Protein AF-A0AA44GBU0-F1 (afdb_monomer_lite)

Structure (mmCIF, N/CA/C/O backbone):
data_AF-A0AA44GBU0-F1
#
_entry.id   AF-A0AA44GBU0-F1
#
loop_
_atom_site.group_PDB
_atom_site.id
_atom_site.type_symbol
_atom_site.label_atom_id
_atom_site.label_alt_id
_atom_site.label_comp_id
_atom_site.label_asym_id
_atom_site.label_entity_id
_atom_site.label_seq_id
_atom_site.pdbx_PDB_ins_code
_atom_site.Cartn_x
_atom_site.Cartn_y
_atom_site.Cartn_z
_atom_site.occupancy
_atom_site.B_iso_or_equiv
_atom_site.auth_seq_id
_atom_site.auth_comp_id
_atom_site.auth_asym_id
_atom_site.auth_atom_id
_atom_site.pdbx_PDB_model_num
ATOM 1 N N . MET A 1 1 ? 0.325 -2.470 -10.383 1.00 84.69 1 MET A N 1
ATOM 2 C CA . MET A 1 1 ? -0.018 -3.114 -9.099 1.00 84.69 1 MET A CA 1
ATOM 3 C C . MET A 1 1 ? -0.829 -2.140 -8.262 1.00 84.69 1 MET A C 1
ATOM 5 O O . MET A 1 1 ? -0.652 -0.938 -8.415 1.00 84.69 1 MET A O 1
ATOM 9 N N . GLU A 1 2 ? -1.736 -2.632 -7.431 1.00 87.06 2 GLU A N 1
ATOM 10 C CA . GLU A 1 2 ? -2.615 -1.812 -6.595 1.00 87.06 2 GLU A CA 1
ATOM 11 C C . GLU A 1 2 ? -2.072 -1.735 -5.170 1.00 87.06 2 GLU A C 1
ATOM 13 O O . GLU A 1 2 ? -1.662 -2.741 -4.595 1.00 87.06 2 GLU A O 1
ATOM 18 N N . VAL A 1 3 ? -2.083 -0.536 -4.602 1.00 87.00 3 VAL A N 1
ATOM 19 C CA . VAL A 1 3 ? -1.790 -0.287 -3.194 1.00 87.00 3 VAL A CA 1
ATOM 20 C C . VAL A 1 3 ? -3.088 0.140 -2.533 1.00 87.00 3 VAL A C 1
ATOM 22 O O . VAL A 1 3 ? -3.793 1.005 -3.052 1.00 87.00 3 VAL A O 1
ATOM 25 N N . VAL A 1 4 ? -3.395 -0.453 -1.387 1.00 87.00 4 VAL A N 1
ATOM 26 C CA . VAL A 1 4 ? -4.545 -0.095 -0.562 1.00 87.00 4 VAL A CA 1
ATOM 27 C C . VAL A 1 4 ? -4.057 0.233 0.840 1.00 87.00 4 VAL A C 1
ATOM 29 O O . VAL A 1 4 ? -3.341 -0.556 1.456 1.00 87.00 4 VAL A O 1
ATOM 32 N N . ILE A 1 5 ? -4.450 1.394 1.344 1.00 86.38 5 ILE A N 1
ATOM 33 C CA . ILE A 1 5 ? -4.077 1.914 2.654 1.00 86.38 5 ILE A CA 1
ATOM 34 C C . ILE A 1 5 ? -5.318 1.904 3.539 1.00 86.38 5 ILE A C 1
ATOM 36 O O . ILE A 1 5 ? -6.337 2.511 3.217 1.00 86.38 5 ILE A O 1
ATOM 40 N N . PHE A 1 6 ? -5.222 1.218 4.670 1.00 84.94 6 PHE A N 1
ATOM 41 C CA . PHE A 1 6 ? -6.269 1.086 5.672 1.00 84.94 6 PHE A CA 1
ATOM 42 C C . PHE A 1 6 ? -5.863 1.790 6.961 1.00 84.94 6 PHE A C 1
ATOM 44 O O . PHE A 1 6 ? -4.725 1.666 7.415 1.00 84.94 6 PHE A O 1
ATOM 51 N N . ASN A 1 7 ? -6.819 2.476 7.578 1.00 81.94 7 ASN A N 1
ATOM 52 C CA . ASN A 1 7 ? -6.715 2.925 8.957 1.00 81.94 7 ASN A CA 1
ATOM 53 C C . ASN A 1 7 ? -7.194 1.790 9.871 1.00 81.94 7 ASN A C 1
ATOM 55 O O . ASN A 1 7 ? -8.336 1.346 9.732 1.00 81.94 7 ASN A O 1
ATOM 59 N N . CYS A 1 8 ? -6.346 1.320 10.783 1.00 79.44 8 CYS A N 1
ATOM 60 C CA . CYS A 1 8 ? -6.708 0.256 11.717 1.00 79.44 8 CYS A CA 1
ATOM 61 C C . CYS A 1 8 ? -7.641 0.754 12.835 1.00 79.44 8 CYS A C 1
ATOM 63 O O . CYS A 1 8 ? -8.533 0.014 13.223 1.00 79.44 8 CYS A O 1
ATOM 65 N N . GLU A 1 9 ? -7.485 1.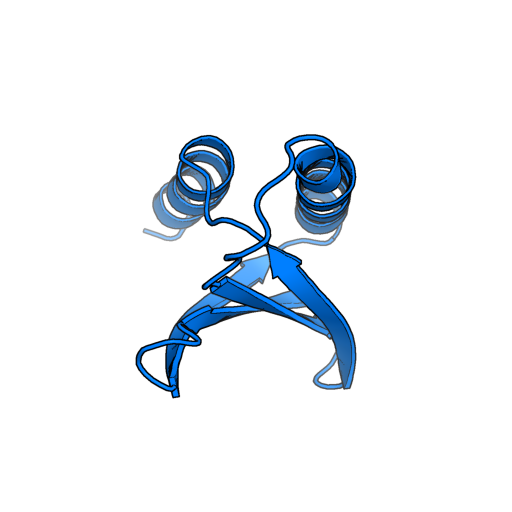987 13.321 1.00 80.00 9 GLU A N 1
ATOM 66 C CA . GLU A 1 9 ? -8.348 2.588 14.356 1.00 80.00 9 GLU A CA 1
ATOM 67 C C . GLU A 1 9 ? -9.776 2.819 13.862 1.00 80.00 9 GLU A C 1
ATOM 69 O O . GLU A 1 9 ? -10.732 2.665 14.613 1.00 80.00 9 GLU A O 1
ATOM 74 N N . GLN A 1 10 ? -9.922 3.224 12.601 1.00 75.81 10 GLN A N 1
ATOM 75 C CA . GLN A 1 10 ? -11.224 3.538 12.005 1.00 75.81 10 GLN A CA 1
ATOM 76 C C . GLN A 1 10 ? -11.800 2.369 11.194 1.00 75.81 10 GLN A C 1
ATOM 78 O O . GLN A 1 10 ? -12.838 2.540 10.558 1.00 75.81 10 GLN A O 1
ATOM 83 N N . GLU A 1 11 ? -11.091 1.233 11.160 1.00 79.12 11 GLU A N 1
ATOM 84 C CA . GLU A 1 11 ? -11.403 0.025 10.381 1.00 79.12 11 GLU A CA 1
ATOM 85 C C . GLU A 1 11 ? -11.838 0.309 8.930 1.00 79.12 11 GLU A C 1
ATOM 87 O O . GLU A 1 11 ? -12.683 -0.384 8.360 1.00 79.12 11 GLU A O 1
ATOM 92 N N . ARG A 1 12 ? -11.257 1.341 8.302 1.00 83.94 12 ARG A N 1
ATOM 93 C CA . ARG A 1 12 ? -11.681 1.819 6.978 1.00 83.94 12 ARG A CA 1
ATOM 94 C C . ARG A 1 12 ? -10.534 1.954 5.996 1.00 83.94 12 ARG A C 1
ATOM 96 O O . ARG A 1 12 ? -9.406 2.289 6.363 1.00 83.94 12 ARG A O 1
ATOM 103 N N . GLU A 1 13 ? -10.853 1.728 4.727 1.00 85.12 13 GLU A N 1
ATOM 104 C CA . GLU A 1 13 ? -9.978 2.079 3.612 1.00 85.12 13 GLU A CA 1
ATOM 105 C C . GLU A 1 13 ? -9.840 3.606 3.568 1.00 85.12 13 GLU A C 1
ATOM 107 O O . GLU A 1 13 ? -10.834 4.329 3.505 1.00 85.12 13 GLU A O 1
ATOM 112 N N . ILE A 1 14 ? -8.604 4.088 3.669 1.00 84.06 14 ILE A N 1
ATOM 113 C CA . ILE A 1 14 ? -8.269 5.502 3.495 1.00 84.06 14 ILE A CA 1
ATOM 114 C C . ILE A 1 14 ? -8.114 5.774 2.004 1.00 84.06 14 ILE A C 1
ATOM 116 O O . ILE A 1 14 ? -8.619 6.771 1.496 1.00 84.06 14 ILE A O 1
ATOM 120 N N . GLU A 1 15 ? -7.376 4.901 1.314 1.00 84.69 15 GLU A N 1
ATOM 121 C CA . GLU A 1 15 ? -6.951 5.177 -0.047 1.00 84.69 15 GLU A CA 1
ATOM 122 C C . GLU A 1 15 ? -6.619 3.915 -0.839 1.00 84.69 15 GLU A C 1
ATOM 124 O O . GLU A 1 15 ? -6.092 2.942 -0.297 1.00 84.69 15 GLU A O 1
ATOM 129 N N . ARG A 1 16 ? -6.868 3.972 -2.149 1.00 86.81 16 ARG A N 1
ATOM 130 C CA . ARG A 1 16 ? -6.468 2.958 -3.120 1.00 86.81 16 ARG A CA 1
ATOM 131 C C . ARG A 1 16 ? -5.988 3.614 -4.401 1.00 86.81 16 ARG A C 1
ATOM 133 O O . ARG A 1 16 ? -6.676 4.461 -4.962 1.00 86.81 16 ARG A O 1
ATOM 140 N N . PHE A 1 17 ? -4.839 3.175 -4.891 1.00 85.31 17 PHE A N 1
ATOM 141 C CA . PHE A 1 17 ? -4.247 3.690 -6.122 1.00 85.31 17 PHE A CA 1
ATOM 142 C C . PHE A 1 17 ? -3.412 2.615 -6.820 1.00 85.31 17 PHE A C 1
ATOM 144 O O . PHE A 1 17 ? -3.118 1.552 -6.265 1.00 85.31 17 PHE A O 1
ATOM 151 N N . LYS A 1 18 ? -3.058 2.879 -8.079 1.00 86.56 18 LYS A N 1
ATOM 152 C CA . LYS A 1 18 ? -2.259 1.982 -8.915 1.00 86.56 18 LYS A CA 1
ATOM 153 C C . LYS A 1 18 ? -0.872 2.565 -9.112 1.00 86.56 18 LYS A C 1
ATOM 155 O O . LYS A 1 18 ? -0.745 3.652 -9.655 1.00 86.56 18 LYS A O 1
ATOM 160 N N . LEU A 1 19 ? 0.151 1.797 -8.753 1.00 83.38 19 LEU A N 1
ATOM 161 C CA . LEU A 1 19 ? 1.539 2.108 -9.077 1.00 83.38 19 LEU A CA 1
ATOM 162 C C . LEU A 1 19 ? 1.988 1.338 -10.320 1.00 83.38 19 LEU A C 1
ATOM 164 O O . LEU A 1 19 ? 1.614 0.172 -10.536 1.00 83.38 19 LEU A O 1
ATOM 168 N N . SER A 1 20 ? 2.838 1.991 -11.116 1.00 84.88 20 SER A N 1
ATOM 169 C CA . SER A 1 20 ? 3.626 1.323 -12.150 1.00 84.88 20 SER A CA 1
ATOM 170 C C . SER A 1 20 ? 4.640 0.360 -11.508 1.00 84.88 20 SER A C 1
ATOM 172 O O . SER A 1 20 ? 4.998 0.544 -10.343 1.00 84.88 20 SER A O 1
ATOM 174 N N . PRO A 1 21 ? 5.131 -0.661 -12.237 1.00 81.31 21 PRO A N 1
ATOM 175 C CA . PRO A 1 21 ? 6.089 -1.628 -11.692 1.00 81.31 21 PRO A CA 1
ATOM 176 C C . PRO A 1 21 ? 7.336 -0.972 -11.081 1.00 81.31 21 PRO A C 1
ATOM 178 O O . PRO A 1 21 ? 7.696 -1.282 -9.954 1.00 81.31 21 PRO A O 1
ATOM 181 N N . TYR A 1 22 ? 7.919 0.015 -11.770 1.00 81.69 22 TYR A N 1
ATOM 182 C CA . TYR A 1 22 ? 9.092 0.753 -11.288 1.00 81.69 22 TYR A CA 1
ATOM 183 C C . TYR A 1 22 ? 8.827 1.509 -9.975 1.00 81.69 22 TYR A C 1
ATOM 185 O O . TYR A 1 22 ? 9.611 1.442 -9.034 1.00 81.69 22 TYR A O 1
ATOM 193 N N . LYS A 1 23 ? 7.685 2.204 -9.871 1.00 81.06 23 LYS A N 1
ATOM 194 C CA . LYS A 1 23 ? 7.314 2.927 -8.643 1.00 81.06 23 LYS A CA 1
ATOM 195 C C . LYS A 1 23 ? 6.970 1.978 -7.496 1.00 81.06 23 LYS A C 1
ATOM 197 O O . LYS A 1 23 ? 7.151 2.339 -6.337 1.00 81.06 23 LYS A O 1
ATOM 202 N N . MET A 1 24 ? 6.492 0.773 -7.808 1.00 84.19 24 MET A N 1
ATOM 203 C CA . MET A 1 24 ? 6.231 -0.249 -6.800 1.00 84.19 24 MET A CA 1
ATOM 204 C C . MET A 1 24 ? 7.519 -0.732 -6.135 1.00 84.19 24 MET A C 1
ATOM 206 O O . MET A 1 24 ? 7.526 -0.919 -4.925 1.00 84.19 24 MET A O 1
ATOM 210 N N . GLU A 1 25 ? 8.606 -0.908 -6.885 1.00 83.19 25 GLU A N 1
ATOM 211 C CA . GLU A 1 25 ? 9.896 -1.300 -6.302 1.00 83.19 25 GLU A CA 1
ATOM 212 C C . GLU A 1 25 ? 10.408 -0.242 -5.320 1.00 83.19 25 GLU A C 1
ATOM 214 O O . GLU A 1 25 ? 10.708 -0.576 -4.175 1.00 83.19 25 GLU A O 1
ATOM 219 N N . ALA A 1 26 ? 10.382 1.035 -5.716 1.00 82.00 26 ALA A N 1
ATOM 220 C CA . ALA A 1 26 ? 10.743 2.147 -4.834 1.00 82.00 26 ALA A CA 1
ATOM 221 C C . ALA A 1 26 ? 9.843 2.214 -3.585 1.00 82.00 26 ALA A C 1
ATOM 223 O O . ALA A 1 26 ? 10.321 2.399 -2.468 1.00 82.00 26 ALA A O 1
ATOM 224 N N . PHE A 1 27 ? 8.534 2.001 -3.750 1.00 82.69 27 PHE A N 1
ATOM 225 C CA . PHE A 1 27 ? 7.592 1.947 -2.632 1.00 82.69 27 PHE A CA 1
ATOM 226 C C . PHE A 1 27 ? 7.884 0.777 -1.680 1.00 82.69 27 PHE A C 1
ATOM 228 O O . PHE A 1 27 ? 7.872 0.949 -0.462 1.00 82.69 27 PHE A O 1
A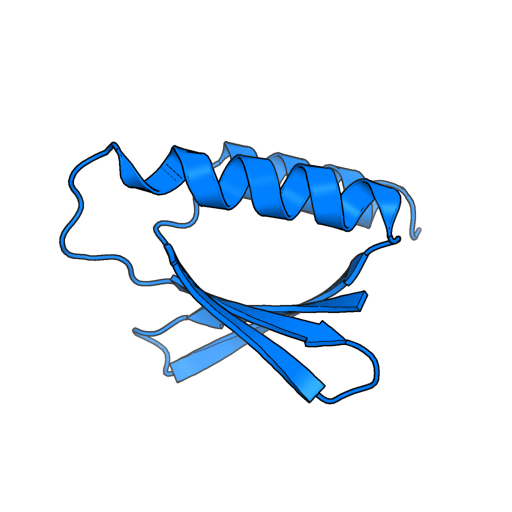TOM 235 N N . LEU A 1 28 ? 8.160 -0.413 -2.222 1.00 83.00 28 LEU A N 1
ATOM 236 C CA . LEU A 1 28 ? 8.513 -1.613 -1.461 1.00 83.00 28 LEU A CA 1
ATOM 237 C C . LEU A 1 28 ? 9.814 -1.439 -0.672 1.00 83.00 28 LEU A C 1
ATOM 239 O O . LEU A 1 28 ? 9.935 -1.968 0.436 1.00 83.00 28 LEU A O 1
ATOM 243 N N . GLU A 1 29 ? 10.780 -0.726 -1.241 1.00 81.31 29 GLU A N 1
ATOM 244 C CA . GLU A 1 29 ? 12.047 -0.402 -0.598 1.00 81.31 29 GLU A CA 1
ATOM 245 C C . GLU A 1 29 ? 11.835 0.555 0.581 1.00 81.31 29 GLU A C 1
ATOM 247 O O . GLU A 1 29 ? 12.222 0.242 1.707 1.00 81.31 29 GLU A O 1
ATOM 252 N N . GLU A 1 30 ? 11.106 1.649 0.373 1.00 78.12 30 GLU A N 1
ATOM 253 C CA . GLU A 1 30 ? 10.786 2.627 1.419 1.00 78.12 30 GLU A CA 1
ATOM 254 C C . GLU A 1 30 ? 10.061 1.985 2.609 1.00 78.12 30 GLU A C 1
ATOM 256 O O . GLU A 1 30 ? 10.514 2.104 3.753 1.00 78.12 30 GLU A O 1
ATOM 261 N N . ILE A 1 31 ? 9.004 1.195 2.358 1.00 76.94 31 ILE A N 1
ATOM 262 C CA . ILE A 1 31 ? 8.278 0.500 3.437 1.00 76.94 31 ILE A CA 1
ATOM 263 C C . ILE A 1 31 ? 9.125 -0.582 4.120 1.00 76.94 31 ILE A C 1
ATOM 265 O O . ILE A 1 31 ? 8.786 -1.020 5.225 1.00 76.94 31 ILE A O 1
ATOM 269 N N . ARG A 1 32 ? 10.188 -1.090 3.478 1.00 74.19 32 ARG A N 1
ATOM 270 C CA . ARG A 1 32 ? 11.105 -2.070 4.081 1.00 74.19 32 ARG A CA 1
ATOM 271 C C . ARG A 1 32 ? 11.954 -1.402 5.159 1.00 74.19 32 ARG A C 1
ATOM 273 O O . ARG A 1 32 ? 12.095 -1.986 6.234 1.00 74.19 32 ARG A O 1
ATOM 280 N N . TYR A 1 33 ? 12.447 -0.192 4.900 1.00 64.75 33 TYR A N 1
ATOM 281 C CA . TYR A 1 33 ? 13.320 0.551 5.812 1.00 64.75 33 TYR A CA 1
ATOM 282 C C . TYR A 1 33 ? 12.580 1.270 6.945 1.00 64.75 33 TYR A C 1
ATOM 284 O O . TYR A 1 33 ? 13.154 1.444 8.019 1.00 64.75 33 TYR A O 1
ATOM 292 N N . THR A 1 34 ? 11.286 1.579 6.793 1.00 62.69 34 THR A N 1
ATOM 293 C CA . THR A 1 34 ? 10.481 2.208 7.866 1.00 62.69 34 THR A CA 1
ATOM 294 C C . THR A 1 34 ? 10.320 1.334 9.127 1.00 62.69 34 THR A C 1
ATOM 296 O O . THR A 1 34 ? 9.788 1.792 10.130 1.00 62.69 34 THR A O 1
ATOM 299 N N . ASN A 1 35 ? 10.776 0.075 9.103 1.00 55.44 35 ASN A N 1
ATOM 300 C CA . ASN A 1 35 ? 10.710 -0.870 10.224 1.00 55.44 35 ASN A CA 1
ATOM 301 C C . ASN A 1 35 ? 11.701 -0.598 11.370 1.00 55.44 35 ASN A C 1
ATOM 303 O O . ASN A 1 35 ? 11.549 -1.210 12.422 1.00 55.44 35 ASN A O 1
ATOM 307 N N . GLN A 1 36 ? 12.744 0.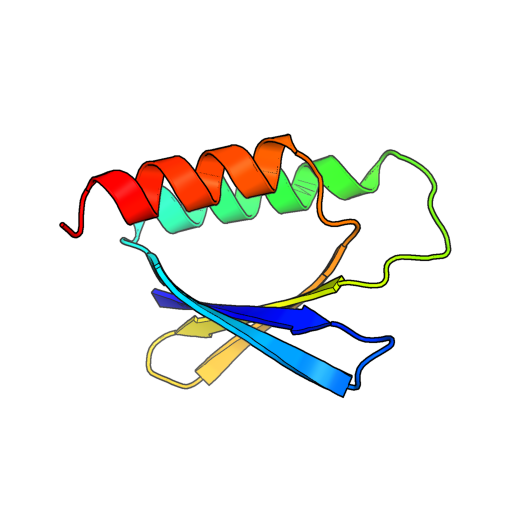215 11.174 1.00 52.78 36 GLN A N 1
ATOM 308 C CA . GLN A 1 36 ? 13.804 0.349 12.186 1.00 52.78 36 GLN A CA 1
ATOM 309 C C . GLN A 1 36 ? 13.495 1.357 13.298 1.00 52.78 36 GLN A C 1
ATOM 311 O O . GLN A 1 36 ? 14.226 1.412 14.282 1.00 52.78 36 GLN A O 1
ATOM 316 N N . THR A 1 37 ? 12.421 2.136 13.182 1.00 49.62 37 THR A N 1
ATOM 317 C CA . THR A 1 37 ? 11.996 3.061 14.234 1.00 49.62 37 THR A CA 1
ATOM 318 C C . THR A 1 37 ? 10.865 2.443 15.054 1.00 49.62 37 THR A C 1
ATOM 320 O O . THR A 1 37 ? 9.705 2.420 14.647 1.00 49.62 37 THR A O 1
ATOM 323 N N . ASP A 1 38 ? 11.255 1.913 16.216 1.00 45.44 38 ASP A N 1
ATOM 324 C CA . ASP A 1 38 ? 10.435 1.317 17.274 1.00 45.44 38 ASP A CA 1
ATOM 325 C C . ASP A 1 38 ? 9.125 2.066 17.539 1.00 45.44 38 ASP A C 1
ATOM 327 O O . ASP A 1 38 ? 9.048 3.014 18.320 1.00 45.44 38 ASP A O 1
ATOM 331 N N . SER A 1 39 ? 8.049 1.600 16.921 1.00 48.59 39 SER A N 1
ATOM 332 C CA . SER A 1 39 ? 6.716 2.083 17.227 1.00 48.59 39 SER A CA 1
ATOM 333 C C . SER A 1 39 ? 5.736 0.925 17.203 1.00 48.59 39 SER A C 1
ATOM 335 O O . SER A 1 39 ? 5.205 0.520 16.168 1.00 48.59 39 SER A O 1
ATOM 337 N N . ILE A 1 40 ? 5.472 0.443 18.411 1.00 52.41 40 ILE A N 1
ATOM 338 C CA . ILE A 1 40 ? 4.529 -0.618 18.771 1.00 52.41 40 ILE A CA 1
ATOM 339 C C . ILE A 1 40 ? 3.075 -0.270 18.360 1.00 52.41 40 ILE A C 1
ATOM 341 O O . ILE A 1 40 ? 2.230 -1.157 18.286 1.00 52.41 40 ILE A O 1
ATOM 345 N N . ASN A 1 41 ? 2.792 0.983 17.974 1.00 55.31 41 ASN A N 1
ATOM 346 C CA . ASN A 1 41 ? 1.462 1.468 17.584 1.00 55.31 41 ASN A CA 1
ATOM 347 C C . ASN A 1 41 ? 1.365 1.838 16.093 1.00 55.31 41 ASN A C 1
ATOM 349 O O . ASN A 1 41 ? 1.059 2.974 15.739 1.00 55.31 41 ASN A O 1
ATOM 353 N N . SER A 1 42 ? 1.615 0.880 15.197 1.00 63.31 42 SER A N 1
ATOM 354 C CA . SER A 1 42 ? 1.398 1.086 13.758 1.00 63.31 42 SER A CA 1
ATOM 355 C C . SER A 1 42 ? -0.086 0.989 13.394 1.00 63.31 42 SER A C 1
ATOM 357 O O . SER A 1 42 ? -0.650 -0.093 13.214 1.00 63.31 42 SER A O 1
ATOM 359 N N . ASN A 1 43 ? -0.720 2.158 13.285 1.00 76.12 43 ASN A N 1
ATOM 360 C CA . ASN A 1 43 ? -2.156 2.310 13.053 1.00 76.12 43 ASN A CA 1
ATOM 361 C C . ASN A 1 43 ? -2.565 2.292 11.561 1.00 76.12 43 ASN A C 1
ATOM 363 O O . ASN A 1 43 ? -3.732 2.446 11.204 1.00 76.12 43 ASN A O 1
ATOM 367 N N . THR A 1 4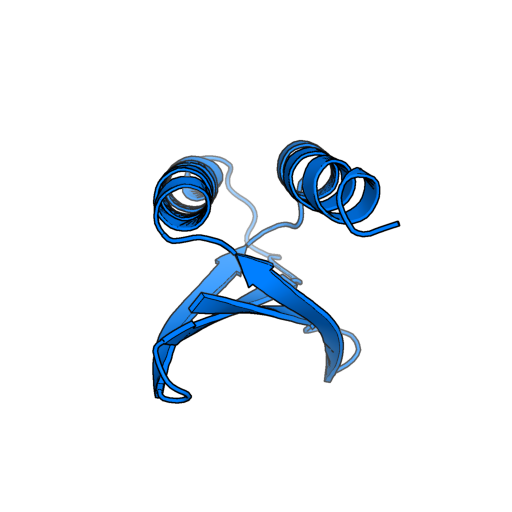4 ? -1.612 2.110 10.648 1.00 80.50 44 THR A N 1
ATOM 368 C CA . THR A 1 44 ? -1.884 2.052 9.208 1.00 80.50 44 THR A CA 1
ATOM 369 C C . THR A 1 44 ? -1.510 0.687 8.655 1.00 80.50 44 THR A C 1
ATOM 371 O O . THR A 1 44 ? -0.421 0.175 8.902 1.00 80.50 44 THR A O 1
ATOM 374 N N . LEU A 1 45 ? -2.418 0.080 7.896 1.00 84.88 45 LEU A N 1
ATOM 375 C CA . LEU A 1 45 ? -2.211 -1.194 7.223 1.00 84.88 45 LEU A CA 1
ATOM 376 C C . LEU A 1 45 ? -2.148 -0.971 5.716 1.00 84.88 45 LEU A C 1
ATOM 378 O O . LEU A 1 45 ? -3.106 -0.512 5.106 1.00 84.88 45 LEU A O 1
ATOM 382 N N . ILE A 1 46 ? -1.036 -1.356 5.107 1.00 86.31 46 ILE A N 1
ATOM 383 C CA . ILE A 1 46 ? -0.838 -1.307 3.663 1.00 86.31 46 ILE A CA 1
ATOM 384 C C . ILE A 1 46 ? -1.010 -2.710 3.099 1.00 86.31 46 ILE A C 1
ATOM 386 O O . ILE A 1 46 ? -0.421 -3.673 3.594 1.00 86.31 46 ILE A O 1
ATOM 390 N N . LYS A 1 47 ? -1.833 -2.831 2.061 1.00 88.06 47 LYS A N 1
ATOM 391 C CA . LYS A 1 47 ? -2.044 -4.053 1.289 1.00 88.06 47 LYS A CA 1
ATOM 392 C C . LYS A 1 47 ? -1.649 -3.808 -0.159 1.00 88.06 47 LYS A C 1
ATOM 394 O O . LYS A 1 47 ? -2.078 -2.826 -0.754 1.00 88.06 47 LYS A O 1
ATOM 399 N N . LEU A 1 48 ? -0.853 -4.705 -0.720 1.00 88.19 48 LEU A N 1
ATOM 400 C CA . LEU A 1 48 ? -0.479 -4.696 -2.127 1.00 88.19 48 LEU A CA 1
ATOM 401 C C . LEU A 1 48 ? -1.209 -5.810 -2.847 1.00 88.19 48 LEU A C 1
ATOM 403 O O . LEU A 1 48 ? -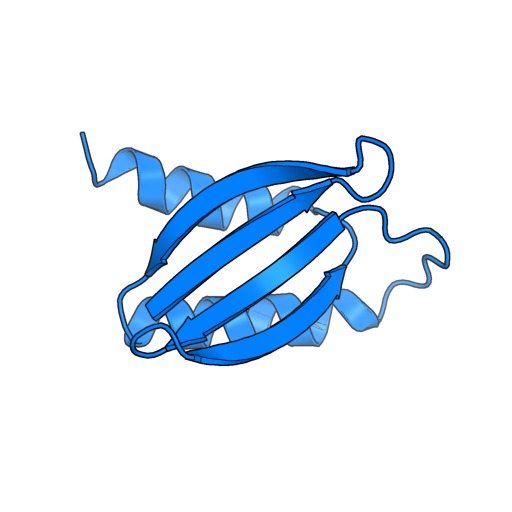1.205 -6.952 -2.388 1.00 88.19 48 LEU A O 1
ATOM 407 N N . TYR A 1 49 ? -1.807 -5.470 -3.978 1.00 88.12 49 TYR A N 1
ATOM 408 C CA . TYR A 1 49 ? -2.472 -6.414 -4.851 1.00 88.12 49 TYR A CA 1
ATOM 409 C C . TYR A 1 49 ? -1.801 -6.413 -6.219 1.00 88.12 49 TYR A C 1
ATOM 411 O O . TYR A 1 49 ? -1.618 -5.370 -6.852 1.00 88.12 49 TYR A O 1
ATOM 419 N N . ASP A 1 50 ? -1.465 -7.602 -6.699 1.00 86.69 50 ASP A N 1
ATOM 420 C CA . ASP A 1 50 ? -1.031 -7.820 -8.069 1.00 86.69 50 ASP A CA 1
ATOM 421 C C . ASP A 1 50 ? -2.065 -8.674 -8.800 1.00 86.69 50 ASP A C 1
ATOM 423 O O . ASP A 1 50 ? -2.464 -9.732 -8.315 1.00 86.69 50 ASP A O 1
ATOM 427 N N . ALA A 1 51 ? -2.571 -8.170 -9.927 1.00 86.31 51 ALA A N 1
ATOM 428 C CA . ALA A 1 51 ? -3.695 -8.760 -10.663 1.00 86.31 51 ALA A CA 1
ATOM 429 C C . ALA A 1 51 ? -4.884 -9.186 -9.760 1.00 86.31 51 ALA A C 1
ATOM 431 O O . ALA A 1 51 ? -5.475 -10.251 -9.941 1.00 86.31 51 ALA A O 1
ATOM 432 N N . GLY A 1 52 ? -5.213 -8.371 -8.748 1.00 83.62 52 GLY A N 1
ATOM 433 C CA . GLY A 1 52 ? -6.289 -8.639 -7.783 1.00 83.62 52 GLY A CA 1
ATOM 434 C C . GLY A 1 52 ? -5.949 -9.652 -6.681 1.00 83.62 52 GLY A C 1
ATOM 435 O O . GLY A 1 52 ? -6.776 -9.903 -5.806 1.00 83.62 52 GLY A O 1
ATOM 436 N N . ARG A 1 53 ? -4.738 -10.219 -6.668 1.00 87.56 53 ARG A N 1
ATOM 437 C CA . ARG A 1 53 ? -4.256 -11.119 -5.610 1.00 87.56 53 ARG A CA 1
ATOM 438 C C . ARG A 1 53 ? -3.436 -10.343 -4.593 1.00 87.56 53 ARG A C 1
ATOM 440 O O . ARG A 1 53 ? -2.522 -9.622 -4.971 1.00 87.56 53 ARG A O 1
ATOM 447 N N . LEU A 1 54 ? -3.738 -10.515 -3.307 1.00 87.88 54 LEU A N 1
ATOM 448 C CA . LEU A 1 54 ? -2.953 -9.920 -2.225 1.00 87.88 54 LEU A CA 1
ATOM 449 C C . LEU A 1 54 ? -1.539 -10.520 -2.226 1.00 87.88 54 LEU A C 1
ATOM 451 O O . LEU A 1 54 ? -1.384 -11.721 -2.013 1.00 87.88 54 LEU A O 1
ATOM 455 N N . THR A 1 55 ? -0.524 -9.690 -2.447 1.00 87.69 55 THR A N 1
ATOM 456 C CA . THR A 1 55 ? 0.891 -10.094 -2.469 1.00 87.69 55 THR A CA 1
ATOM 457 C C . THR A 1 55 ? 1.635 -9.691 -1.204 1.00 87.69 55 THR A C 1
ATOM 459 O O . THR A 1 55 ? 2.548 -10.392 -0.777 1.00 87.69 55 THR A O 1
ATOM 462 N N . LEU A 1 56 ? 1.239 -8.585 -0.573 1.00 85.56 56 LEU A N 1
ATOM 463 C CA . LEU A 1 56 ? 1.856 -8.096 0.655 1.00 85.56 56 LEU A CA 1
ATOM 464 C C . LEU A 1 56 ? 0.810 -7.436 1.543 1.00 85.56 56 LEU A C 1
ATOM 466 O O . LEU A 1 56 ? -0.051 -6.701 1.069 1.00 85.56 56 LEU A O 1
ATOM 470 N N . SER A 1 57 ? 0.902 -7.672 2.846 1.00 85.81 57 SER A N 1
ATOM 471 C CA . SER A 1 57 ? 0.113 -6.968 3.849 1.00 85.81 57 SER A CA 1
ATOM 472 C C . SER A 1 57 ? 1.023 -6.606 5.010 1.00 85.81 57 SER A C 1
ATOM 474 O O . SER A 1 57 ? 1.620 -7.489 5.623 1.00 85.81 57 SER A O 1
ATOM 476 N N . LYS A 1 58 ? 1.179 -5.309 5.280 1.00 83.44 58 LYS A N 1
ATOM 477 C CA . LYS A 1 58 ? 2.122 -4.813 6.281 1.00 83.44 58 LYS A CA 1
ATOM 478 C C . LYS A 1 58 ? 1.539 -3.642 7.055 1.00 83.44 58 LYS A C 1
ATOM 480 O O . LYS A 1 58 ? 1.043 -2.688 6.459 1.00 83.44 58 LYS A O 1
ATOM 485 N N . ARG A 1 59 ? 1.618 -3.710 8.385 1.00 80.81 59 ARG A N 1
ATOM 486 C CA . ARG A 1 59 ? 1.340 -2.562 9.251 1.00 80.81 59 ARG A CA 1
ATOM 487 C C . ARG A 1 59 ? 2.575 -1.685 9.330 1.00 80.81 59 ARG A C 1
ATOM 489 O O . ARG A 1 59 ? 3.665 -2.193 9.580 1.00 80.81 59 ARG A O 1
ATOM 496 N N . ILE A 1 60 ? 2.397 -0.396 9.087 1.00 77.62 60 ILE A N 1
ATOM 497 C CA . ILE A 1 60 ? 3.456 0.600 9.201 1.00 77.62 60 ILE A CA 1
ATOM 498 C C . ILE A 1 60 ? 2.913 1.850 9.889 1.00 77.62 60 ILE A C 1
ATOM 500 O O . ILE A 1 60 ? 1.702 2.070 9.952 1.00 77.62 60 ILE A O 1
ATOM 504 N N . ASN A 1 61 ? 3.815 2.692 10.377 1.00 74.00 61 ASN A N 1
ATOM 505 C CA . ASN A 1 61 ? 3.462 4.076 10.646 1.00 74.00 61 ASN A CA 1
ATOM 506 C C . ASN A 1 61 ? 3.402 4.829 9.328 1.00 74.00 61 ASN A C 1
ATOM 508 O O . ASN A 1 61 ? 4.353 4.790 8.547 1.00 74.00 61 ASN A O 1
ATOM 512 N N . PHE A 1 62 ? 2.295 5.521 9.084 1.00 68.50 62 PHE A N 1
ATOM 513 C CA . PHE A 1 62 ? 2.191 6.403 7.936 1.00 68.50 62 PHE A CA 1
ATOM 514 C C . PHE A 1 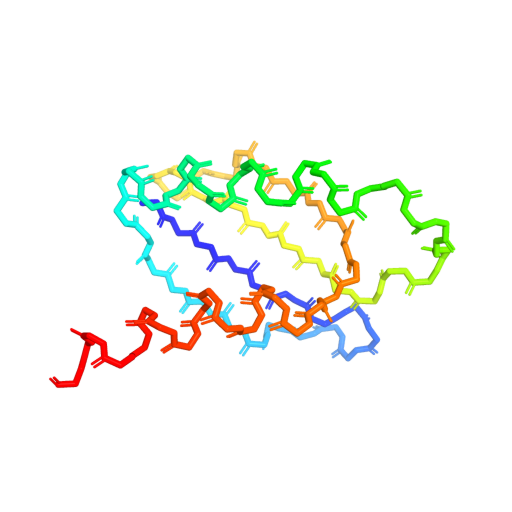62 ? 3.092 7.623 8.158 1.00 68.50 62 PHE A C 1
ATOM 516 O O . PHE A 1 62 ? 2.749 8.535 8.908 1.00 68.50 62 PHE A O 1
ATOM 523 N N . THR A 1 63 ? 4.287 7.600 7.569 1.00 68.00 63 THR A N 1
ATOM 524 C CA . THR A 1 63 ? 5.258 8.692 7.678 1.00 68.00 63 THR A CA 1
ATOM 525 C C . THR A 1 63 ? 4.988 9.772 6.636 1.00 68.00 63 THR A C 1
ATOM 527 O O . THR A 1 63 ? 4.399 9.528 5.581 1.00 68.00 63 THR A O 1
ATOM 530 N N . GLU A 1 64 ? 5.477 10.985 6.901 1.00 66.25 64 GLU A N 1
ATOM 531 C CA . GLU A 1 64 ? 5.384 12.098 5.951 1.00 66.25 64 GLU A CA 1
ATOM 532 C C . GLU A 1 64 ? 6.126 11.799 4.633 1.00 66.25 64 GLU A C 1
ATOM 534 O O . GLU A 1 64 ? 5.710 12.251 3.571 1.00 66.25 64 GLU A O 1
ATOM 539 N N . GLN A 1 65 ? 7.189 10.988 4.672 1.00 66.94 65 GLN A N 1
ATOM 540 C CA . GLN A 1 65 ? 7.914 10.533 3.479 1.00 66.94 65 GLN A CA 1
ATOM 541 C C . GLN A 1 65 ? 7.029 9.675 2.570 1.00 66.94 65 GLN A C 1
ATOM 543 O O . GLN A 1 65 ? 6.954 9.945 1.372 1.00 66.94 65 GLN A O 1
ATOM 548 N N . LEU A 1 66 ? 6.287 8.718 3.143 1.00 69.75 66 LEU A N 1
ATOM 549 C CA . LEU A 1 66 ? 5.284 7.954 2.403 1.00 69.75 66 LEU A CA 1
ATOM 550 C C . LEU A 1 66 ? 4.199 8.877 1.855 1.00 69.75 66 LEU A C 1
ATOM 552 O O . LEU A 1 66 ? 3.882 8.802 0.674 1.00 69.75 66 LEU A O 1
ATOM 556 N N . ALA A 1 67 ? 3.677 9.795 2.671 1.00 70.56 67 ALA A N 1
ATOM 557 C CA . ALA A 1 67 ? 2.674 10.759 2.223 1.00 70.56 67 ALA A CA 1
ATOM 558 C C . ALA A 1 67 ? 3.163 11.600 1.029 1.00 70.56 67 ALA A C 1
ATOM 560 O O . ALA A 1 67 ? 2.404 11.841 0.093 1.00 70.56 67 ALA A O 1
ATOM 561 N N . ARG A 1 68 ? 4.436 12.016 1.024 1.00 70.88 68 ARG A N 1
ATOM 562 C CA . ARG A 1 68 ? 5.059 12.737 -0.097 1.00 70.88 68 ARG A CA 1
ATOM 563 C C . ARG A 1 68 ? 5.198 11.857 -1.335 1.00 70.88 68 ARG A C 1
ATOM 565 O O . ARG A 1 68 ? 4.824 12.303 -2.412 1.00 70.88 68 ARG A O 1
ATOM 572 N N . LEU A 1 69 ? 5.664 10.617 -1.190 1.00 69.69 69 LEU A N 1
ATOM 573 C CA . LEU A 1 69 ? 5.747 9.646 -2.290 1.00 69.69 69 LEU A CA 1
ATOM 574 C C . LEU A 1 69 ? 4.381 9.415 -2.950 1.00 69.69 69 LEU A C 1
ATOM 576 O O . LEU A 1 69 ? 4.279 9.376 -4.173 1.00 69.69 69 LEU A O 1
ATOM 580 N N . LEU A 1 70 ? 3.331 9.343 -2.134 1.00 69.38 70 LEU A N 1
ATOM 581 C CA . LEU A 1 70 ? 1.945 9.185 -2.572 1.00 69.38 70 LEU A CA 1
ATOM 582 C C . LEU A 1 70 ? 1.388 10.449 -3.237 1.00 69.38 70 LEU A C 1
ATOM 584 O O . LEU A 1 70 ? 0.761 10.378 -4.293 1.00 69.38 70 LEU A O 1
ATOM 588 N N . ASN A 1 71 ? 1.637 11.623 -2.656 1.00 67.25 71 ASN A N 1
ATOM 589 C CA . ASN A 1 71 ? 1.172 12.895 -3.208 1.00 67.25 71 ASN A CA 1
ATOM 590 C C . ASN A 1 71 ? 1.887 13.268 -4.514 1.00 67.25 71 ASN A C 1
ATOM 592 O O . ASN A 1 71 ? 1.252 13.822 -5.410 1.00 67.25 71 ASN A O 1
ATOM 596 N N . CYS A 1 72 ? 3.170 12.922 -4.661 1.00 62.09 72 CYS A N 1
ATOM 597 C CA . CYS A 1 72 ? 3.887 13.051 -5.931 1.00 62.09 72 CYS A CA 1
ATOM 598 C C . CYS A 1 72 ? 3.225 12.233 -7.051 1.00 62.09 72 CYS A C 1
ATOM 600 O O . CYS A 1 72 ? 3.296 12.625 -8.213 1.00 62.09 72 CYS A O 1
ATOM 602 N N . ASP A 1 73 ? 2.565 11.123 -6.713 1.00 59.78 73 ASP A N 1
ATOM 603 C CA . ASP A 1 73 ? 1.852 10.296 -7.685 1.00 59.78 73 ASP A CA 1
ATOM 604 C C . ASP A 1 73 ? 0.474 10.875 -8.039 1.00 59.78 73 ASP A C 1
ATOM 606 O O . ASP A 1 73 ? 0.111 10.927 -9.215 1.00 59.78 73 ASP A O 1
ATOM 610 N N . LYS A 1 74 ? -0.257 11.416 -7.051 1.00 57.81 74 LYS A N 1
ATOM 611 C CA . LYS A 1 74 ? -1.532 12.125 -7.282 1.00 57.81 74 LYS A CA 1
ATOM 612 C C . LYS A 1 74 ? -1.383 13.329 -8.207 1.00 57.81 74 LYS A C 1
ATOM 614 O O . LYS A 1 74 ? -2.262 13.570 -9.027 1.00 57.81 74 LYS A O 1
ATOM 619 N N . ALA A 1 75 ? -0.279 14.066 -8.098 1.00 53.78 75 ALA A N 1
ATOM 620 C CA . ALA A 1 75 ? -0.024 15.248 -8.920 1.00 53.78 75 ALA A CA 1
ATOM 621 C C . ALA A 1 75 ? 0.195 14.932 -10.415 1.00 53.78 75 ALA A C 1
ATOM 623 O O . ALA A 1 75 ? 0.117 15.838 -11.237 1.00 53.78 75 ALA A O 1
ATOM 624 N N . PHE A 1 76 ? 0.444 13.668 -10.777 1.00 42.06 76 PHE A N 1
ATOM 625 C CA . PHE A 1 76 ? 0.645 13.233 -12.165 1.00 42.06 76 PHE A CA 1
ATOM 626 C C . PHE A 1 76 ? -0.599 12.605 -12.815 1.00 42.06 76 PHE A C 1
ATOM 628 O O . PHE A 1 76 ? -0.544 12.240 -13.988 1.00 42.06 76 PHE A O 1
ATOM 635 N N . LEU A 1 77 ? -1.704 12.464 -12.073 1.00 36.53 77 LEU A N 1
ATOM 636 C CA . LEU A 1 77 ? -2.970 11.889 -12.554 1.00 36.53 77 LEU A CA 1
ATOM 637 C C . LEU A 1 77 ? -4.093 12.937 -12.714 1.00 36.53 77 LEU A C 1
ATOM 639 O O . LEU A 1 77 ? -5.255 12.549 -12.840 1.00 36.53 77 LEU A O 1
ATOM 643 N N . ALA A 1 78 ? -3.755 14.233 -12.699 1.00 29.95 78 ALA A N 1
ATOM 644 C CA . ALA A 1 78 ? -4.673 15.341 -12.983 1.00 29.95 78 ALA A CA 1
ATOM 645 C C . ALA A 1 78 ? -4.615 15.765 -14.457 1.00 29.95 78 ALA A C 1
ATOM 647 O O . ALA A 1 78 ? -3.487 15.868 -14.992 1.00 29.95 78 ALA A O 1
#

Secondary structure (DSSP, 8-state):
-EEEEEETTTTEEEEEEE--HHHHHHHHHHHHHGGGS--S---EEEEEEETTEEEEEEEE---HHHHHHHHHHHTT--

Sequence (78 aa):
MEVVIFNCEQEREIERFKLSPYKMEAFLEEIRYTNQTDSINSNTLIKLYDAGRLTLSKRINFTEQLARLLNCDKAFLA

Radius of gyration: 12.2 Å; chains: 1; bounding box: 26×26×32 Å

pLDDT: mean 74.7, std 13.75, range [29.95, 88.19]

Foldseek 3Di:
DKKWKAFQVVRDTPDMDDDDPVLVVVVVVVQVVQPPDDDPDQRMWMFDDDVNHTPDIDRGRPDVVVVVSVVVVVVVVD